Protein AF-A0A7M7N032-F1 (afdb_monomer_lite)

Secondary structure (DSSP, 8-state):
-----------S--PPPEEEE-SS-GGG-SSHHHHHTT-EEEE-SSSPPP---PPPTT--SEEEEE-SSSTT-EEEEE--------------------------------HHHHHHHHHHHHH-

Sequence (124 aa):
MAYYGIAIYAGPNEGPLCQYMSSADPNSYSTFEDYKTTLTKDCAPGDPGVLEWTVPLDAPDLLYYQCYTHRFLGWKIHVTDSATAVTDSATTVTDSATNVTDSATTVSLSVFSIVLLYLLYLIL

InterPro domains:
  IPR052126 Spindle_Organization_and_Thrombomodulin [PTHR24036] (12-106)

Radius of gyration: 26.96 Å; chains: 1; bounding box: 70×42×68 Å

Organism: Strongylocentrotus purpuratus (NCBI:txid7668)

pLDDT: mean 70.38, std 13.72, range [41.69, 89.44]

Structure (mmCIF, N/CA/C/O backbone):
data_AF-A0A7M7N032-F1
#
_entry.id   AF-A0A7M7N032-F1
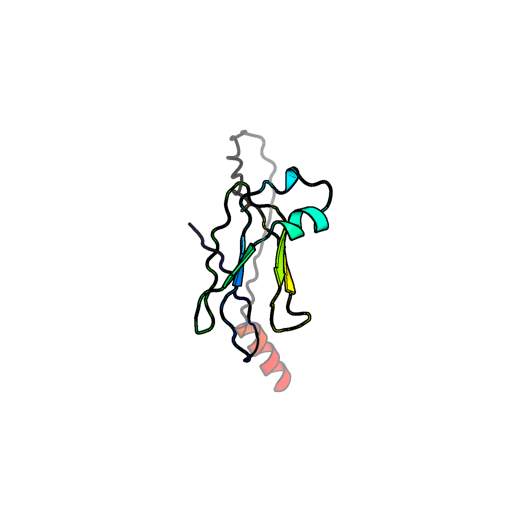#
loop_
_atom_site.group_PDB
_atom_site.id
_atom_site.type_symbol
_atom_site.label_atom_id
_atom_site.label_alt_id
_atom_site.label_comp_id
_atom_site.label_asym_id
_atom_site.label_entity_id
_atom_site.label_seq_id
_atom_site.pdbx_PDB_ins_code
_atom_site.Cartn_x
_atom_site.Cartn_y
_atom_site.Cartn_z
_atom_site.occupancy
_atom_site.B_iso_or_equiv
_atom_site.auth_seq_id
_atom_site.auth_comp_id
_atom_site.auth_asym_id
_atom_site.auth_atom_id
_atom_site.pdbx_PDB_model_num
ATOM 1 N N . MET A 1 1 ? -14.823 -11.669 16.542 1.00 41.91 1 MET A N 1
ATOM 2 C CA . MET A 1 1 ? -13.783 -10.970 15.759 1.00 41.91 1 MET A CA 1
ATOM 3 C C . MET A 1 1 ? -14.497 -10.069 14.774 1.00 41.91 1 MET A C 1
ATOM 5 O O . MET A 1 1 ? -15.272 -10.581 13.978 1.00 41.91 1 MET A O 1
ATOM 9 N N . ALA A 1 2 ? -14.352 -8.752 14.907 1.00 44.66 2 ALA A N 1
ATOM 10 C CA . ALA A 1 2 ? -14.899 -7.804 13.942 1.00 44.66 2 ALA A CA 1
ATOM 11 C C . ALA A 1 2 ? -13.867 -7.628 12.824 1.00 44.66 2 ALA A C 1
ATOM 13 O O . ALA A 1 2 ? -12.751 -7.193 13.092 1.00 44.66 2 ALA A O 1
ATOM 14 N N . TYR A 1 3 ? -14.222 -8.009 11.600 1.00 51.38 3 TYR A N 1
ATOM 15 C CA . TYR A 1 3 ? -13.391 -7.786 10.422 1.00 51.38 3 TYR A CA 1
ATOM 16 C C . TYR A 1 3 ? -13.806 -6.448 9.810 1.00 51.38 3 TYR A C 1
ATOM 18 O O . TYR A 1 3 ? -14.895 -6.335 9.250 1.00 51.38 3 TYR A O 1
ATOM 26 N N . TYR A 1 4 ? -12.970 -5.422 9.955 1.00 59.25 4 TYR A N 1
ATOM 27 C CA . TYR A 1 4 ? -13.155 -4.156 9.249 1.00 59.25 4 TYR A CA 1
ATOM 28 C C . TYR A 1 4 ? -12.459 -4.259 7.889 1.00 59.25 4 TYR A C 1
ATOM 30 O O . TYR A 1 4 ? -11.237 -4.189 7.804 1.00 59.25 4 TYR A O 1
ATOM 38 N N . GLY A 1 5 ? -13.238 -4.484 6.829 1.00 61.59 5 GLY A N 1
ATOM 39 C CA . GLY A 1 5 ? -12.746 -4.479 5.450 1.00 61.59 5 GLY A CA 1
ATOM 40 C C . GLY A 1 5 ? -12.764 -3.070 4.852 1.00 61.59 5 GLY A C 1
ATOM 41 O O . GLY A 1 5 ? -13.708 -2.313 5.075 1.00 61.59 5 GLY A O 1
ATOM 42 N N . ILE A 1 6 ? -11.740 -2.721 4.070 1.00 68.31 6 ILE A N 1
ATOM 43 C CA . ILE A 1 6 ? -11.689 -1.484 3.278 1.00 68.31 6 ILE A CA 1
ATOM 44 C C . ILE A 1 6 ? -11.856 -1.869 1.806 1.00 68.31 6 ILE A C 1
ATOM 46 O O . ILE A 1 6 ? -11.091 -2.678 1.290 1.00 68.31 6 ILE A O 1
ATOM 50 N N . ALA A 1 7 ? -12.842 -1.283 1.122 1.00 68.56 7 ALA A N 1
ATOM 51 C CA . ALA A 1 7 ? -13.027 -1.454 -0.318 1.00 68.56 7 ALA A CA 1
ATOM 52 C C . ALA A 1 7 ? -12.393 -0.277 -1.076 1.00 68.56 7 ALA A C 1
ATOM 54 O O . ALA A 1 7 ? -12.779 0.875 -0.874 1.00 68.56 7 ALA A O 1
ATOM 55 N N . ILE A 1 8 ? -11.432 -0.568 -1.957 1.00 69.12 8 ILE A N 1
ATOM 56 C CA . ILE A 1 8 ? -10.767 0.423 -2.814 1.00 69.12 8 ILE A CA 1
ATOM 57 C C . ILE A 1 8 ? -11.226 0.188 -4.251 1.00 69.12 8 ILE A C 1
ATOM 59 O O . ILE A 1 8 ? -10.930 -0.847 -4.840 1.00 69.12 8 ILE A O 1
ATOM 63 N N . TYR A 1 9 ? -11.937 1.158 -4.823 1.00 67.31 9 TYR A N 1
ATOM 64 C CA . TYR A 1 9 ? -12.430 1.072 -6.196 1.00 67.31 9 TYR A CA 1
ATOM 65 C C . TYR A 1 9 ? -11.402 1.654 -7.172 1.00 67.31 9 TYR A C 1
ATOM 67 O O . TYR A 1 9 ? -11.089 2.845 -7.120 1.00 67.31 9 TYR A O 1
ATOM 75 N N . ALA A 1 10 ? -10.893 0.819 -8.078 1.00 62.66 10 ALA A N 1
ATOM 76 C CA . ALA A 1 10 ? -10.161 1.257 -9.261 1.00 62.66 10 ALA A CA 1
ATOM 77 C C . ALA A 1 10 ? -11.111 1.249 -10.468 1.00 62.66 10 ALA A C 1
ATOM 79 O O . ALA A 1 10 ? -11.928 0.346 -10.594 1.00 62.66 10 ALA A O 1
ATOM 80 N N . GLY A 1 11 ? -11.062 2.286 -11.312 1.00 60.25 11 GLY A N 1
ATOM 81 C CA . GLY A 1 11 ? -11.959 2.435 -12.467 1.00 60.25 11 GLY A CA 1
ATOM 82 C C . GLY A 1 11 ? -11.845 1.304 -13.511 1.00 60.25 11 GLY A C 1
ATOM 83 O O . GLY A 1 11 ? -10.989 0.434 -13.383 1.00 60.25 11 GLY A O 1
ATOM 84 N N . PRO A 1 12 ? -12.645 1.351 -14.593 1.00 61.34 12 PRO A N 1
ATOM 85 C CA . PRO A 1 12 ? -13.007 0.206 -15.452 1.00 61.34 12 PRO A CA 1
ATOM 86 C C . PRO A 1 12 ? -11.872 -0.421 -16.286 1.00 61.34 12 PRO A C 1
ATOM 88 O O . PRO A 1 12 ? -12.124 -1.317 -17.086 1.00 61.34 12 PRO A O 1
ATOM 91 N N . ASN A 1 13 ? -10.629 0.047 -16.143 1.00 56.59 13 ASN A N 1
ATOM 92 C CA . ASN A 1 13 ? -9.472 -0.534 -16.822 1.00 56.59 13 ASN A CA 1
ATOM 93 C C . ASN A 1 13 ? -8.795 -1.517 -15.865 1.00 56.59 13 ASN A C 1
ATOM 95 O O . ASN A 1 13 ? -7.906 -1.151 -15.087 1.00 56.59 13 ASN A O 1
ATOM 99 N N . GLU A 1 14 ? -9.277 -2.749 -15.903 1.00 67.50 14 GLU A N 1
ATOM 100 C CA . GLU A 1 14 ? -8.941 -3.797 -14.952 1.00 67.50 14 GLU A CA 1
ATOM 101 C C . GLU A 1 14 ? -7.701 -4.555 -15.438 1.00 67.50 14 GLU A C 1
ATOM 103 O O . GLU A 1 14 ? -7.701 -5.215 -16.475 1.00 67.50 14 GLU A O 1
ATOM 108 N N . GLY A 1 15 ? -6.599 -4.380 -14.714 1.00 66.75 15 GLY A N 1
ATOM 109 C CA . GLY A 1 15 ? -5.433 -5.247 -14.814 1.00 66.75 15 GLY A CA 1
ATOM 110 C C . GLY A 1 15 ? -5.414 -6.209 -13.629 1.00 66.75 15 GLY A C 1
ATOM 111 O O . GLY A 1 15 ? -6.104 -5.964 -12.634 1.00 66.75 15 GLY A O 1
ATOM 112 N N . PRO A 1 16 ? -4.601 -7.268 -13.692 1.00 72.75 16 PRO A N 1
ATOM 113 C CA . PRO A 1 16 ? -4.477 -8.183 -12.576 1.00 72.75 16 PRO A CA 1
ATOM 114 C C . PRO A 1 16 ? -3.992 -7.492 -11.301 1.00 72.75 16 PRO A C 1
ATOM 116 O O . PRO A 1 16 ? -3.225 -6.522 -11.342 1.00 72.75 16 PRO A O 1
ATOM 119 N N . LEU A 1 17 ? -4.385 -8.048 -10.154 1.00 76.81 17 LEU A N 1
ATOM 120 C CA . LEU A 1 17 ? -3.861 -7.631 -8.859 1.00 76.81 17 LEU A CA 1
ATOM 121 C C . LEU A 1 17 ? -2.351 -7.910 -8.797 1.00 76.81 17 LEU A C 1
ATOM 123 O O . LEU A 1 17 ? -1.918 -9.054 -8.937 1.00 76.81 17 LEU A O 1
ATOM 127 N N . CYS A 1 18 ? -1.562 -6.861 -8.555 1.00 76.44 18 CYS A N 1
ATOM 128 C CA . CYS A 1 18 ? -0.120 -6.959 -8.363 1.00 76.44 18 CYS A CA 1
ATOM 129 C C . CYS A 1 18 ? 0.276 -6.540 -6.948 1.00 76.44 18 CYS A C 1
ATOM 131 O O . CYS A 1 18 ? -0.203 -5.528 -6.437 1.00 76.44 18 CYS A O 1
ATOM 133 N N . GLN A 1 19 ? 1.203 -7.281 -6.356 1.00 79.38 19 GLN A N 1
ATOM 134 C CA . GLN A 1 19 ? 1.735 -7.073 -5.018 1.00 79.38 19 GLN A CA 1
ATOM 135 C C . GLN A 1 19 ? 3.254 -6.908 -5.105 1.00 79.38 19 GLN A C 1
ATOM 137 O O . GLN A 1 19 ? 3.923 -7.592 -5.876 1.00 79.38 19 GLN A O 1
ATOM 142 N N . TYR A 1 20 ? 3.808 -5.978 -4.331 1.00 78.94 20 TYR A N 1
ATOM 143 C CA . TYR A 1 20 ? 5.253 -5.883 -4.147 1.00 78.94 20 TYR A CA 1
ATOM 144 C C . TYR A 1 20 ? 5.638 -6.701 -2.920 1.00 78.94 20 TYR A C 1
ATOM 146 O O . TYR A 1 20 ? 5.179 -6.411 -1.818 1.00 78.94 20 TYR A O 1
ATOM 154 N N . MET A 1 21 ? 6.469 -7.719 -3.117 1.00 79.06 21 MET A N 1
ATOM 155 C CA . MET A 1 21 ? 6.933 -8.620 -2.067 1.00 79.06 21 MET A CA 1
ATOM 156 C C . MET A 1 21 ? 8.451 -8.510 -1.939 1.00 79.06 21 MET A C 1
ATOM 158 O O . MET A 1 21 ? 9.163 -8.389 -2.935 1.00 79.06 21 MET A O 1
ATOM 162 N N . SER A 1 22 ? 8.961 -8.566 -0.715 1.00 82.31 22 SER A N 1
ATOM 163 C CA . SER A 1 22 ? 10.393 -8.688 -0.453 1.00 82.31 22 SER A CA 1
ATOM 164 C C . SER A 1 22 ? 10.603 -9.615 0.728 1.00 82.31 22 SER A C 1
ATOM 166 O O . SER A 1 22 ? 9.829 -9.610 1.682 1.00 82.31 22 SER A O 1
ATOM 168 N N . SER A 1 23 ? 11.648 -10.430 0.641 1.00 79.38 23 SER A N 1
ATOM 169 C CA . SER A 1 23 ? 12.144 -11.229 1.760 1.00 79.38 23 SER A CA 1
ATOM 170 C C . SER A 1 23 ? 13.168 -10.467 2.606 1.00 79.38 23 SER A C 1
ATOM 172 O O . SER A 1 23 ? 13.678 -11.021 3.576 1.00 79.38 23 SER A O 1
ATOM 174 N N . ALA A 1 24 ? 13.531 -9.241 2.212 1.00 83.00 24 ALA A N 1
ATOM 175 C CA . ALA A 1 24 ? 14.488 -8.409 2.927 1.00 83.00 24 ALA A CA 1
ATOM 176 C C . ALA A 1 24 ? 13.792 -7.594 4.023 1.00 83.00 24 ALA A C 1
ATOM 178 O O . ALA A 1 24 ? 12.689 -7.081 3.822 1.00 83.00 24 ALA A O 1
ATOM 179 N N . ASP A 1 25 ? 14.462 -7.449 5.167 1.00 81.19 25 ASP A N 1
ATOM 180 C CA . ASP A 1 25 ? 13.990 -6.607 6.267 1.00 81.19 25 ASP A CA 1
ATOM 181 C C . ASP A 1 25 ? 14.063 -5.124 5.848 1.00 81.19 25 ASP A C 1
ATOM 183 O O . ASP A 1 25 ? 15.163 -4.641 5.548 1.00 81.19 25 ASP A O 1
ATOM 187 N N . PRO A 1 26 ? 12.942 -4.378 5.834 1.00 80.62 26 PRO A N 1
ATOM 188 C CA . PRO A 1 26 ? 12.937 -2.954 5.502 1.00 80.62 26 PRO A CA 1
ATOM 189 C C . PRO A 1 26 ? 13.884 -2.117 6.373 1.00 80.62 26 PRO A C 1
ATOM 191 O O . PRO A 1 26 ? 14.465 -1.150 5.884 1.00 80.62 26 PRO A O 1
ATOM 194 N N . ASN A 1 27 ? 14.092 -2.504 7.636 1.00 83.19 27 ASN A N 1
ATOM 195 C CA . ASN A 1 27 ? 14.942 -1.780 8.587 1.00 83.19 27 ASN A CA 1
ATOM 196 C C . ASN A 1 27 ? 16.441 -1.946 8.306 1.00 83.19 27 ASN A C 1
ATOM 198 O O . ASN A 1 27 ? 17.262 -1.252 8.904 1.00 83.19 27 ASN A O 1
ATOM 202 N N . SER A 1 28 ? 16.814 -2.855 7.400 1.00 89.44 28 SER A N 1
ATOM 203 C CA . SER A 1 28 ? 18.205 -3.017 6.966 1.00 89.44 28 SER A CA 1
ATOM 204 C C . SER A 1 28 ? 18.659 -1.952 5.957 1.00 89.44 28 SER A C 1
ATOM 206 O O . SER A 1 28 ? 19.847 -1.883 5.636 1.00 89.44 28 SER A O 1
ATOM 208 N N . TYR A 1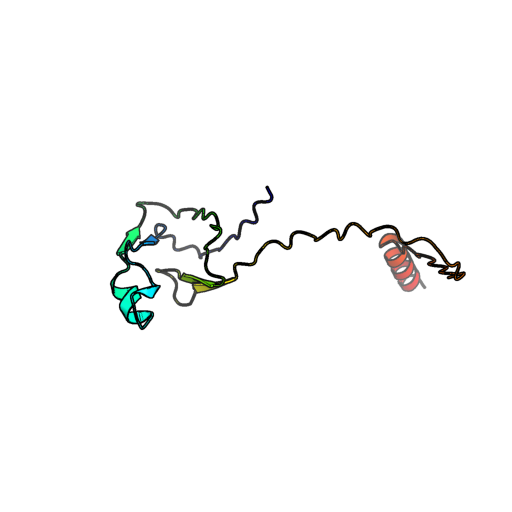 29 ? 17.746 -1.091 5.495 1.00 88.31 29 TYR A N 1
ATOM 209 C CA . TYR A 1 29 ? 18.011 -0.031 4.524 1.00 88.31 29 TYR A CA 1
ATOM 210 C C . TYR A 1 29 ? 17.885 1.351 5.170 1.00 88.31 29 TYR A C 1
ATOM 212 O O . TYR A 1 29 ? 16.990 1.607 5.971 1.00 88.31 29 TYR A O 1
ATOM 220 N N . SER A 1 30 ? 18.780 2.272 4.806 1.00 88.81 30 SER A N 1
ATOM 221 C CA . SER A 1 30 ? 18.785 3.647 5.327 1.00 88.81 30 SER A CA 1
ATOM 222 C C . SER A 1 30 ? 17.719 4.537 4.686 1.00 88.81 30 SER A C 1
ATOM 224 O O . SER A 1 30 ? 17.340 5.557 5.264 1.00 88.81 30 SER A O 1
ATOM 226 N N . THR A 1 31 ? 17.237 4.176 3.494 1.00 85.06 31 THR A N 1
ATOM 227 C CA . THR A 1 31 ? 16.205 4.920 2.773 1.00 85.06 31 THR A CA 1
ATOM 228 C C . THR A 1 31 ? 15.161 3.988 2.166 1.00 85.06 31 THR A C 1
ATOM 230 O O . THR A 1 31 ? 15.435 2.836 1.828 1.00 85.06 31 THR A O 1
ATOM 233 N N . PHE A 1 32 ? 13.946 4.513 1.984 1.00 79.75 32 PHE A N 1
ATOM 234 C CA . PHE A 1 32 ? 12.877 3.784 1.304 1.00 79.75 32 PHE A CA 1
ATOM 235 C C . PHE A 1 32 ? 13.221 3.468 -0.157 1.00 79.75 32 PHE A C 1
ATOM 237 O O . PHE A 1 32 ? 12.844 2.407 -0.645 1.00 79.75 32 PHE A O 1
ATOM 244 N N . GLU A 1 33 ? 13.943 4.350 -0.856 1.00 84.06 33 GLU A N 1
ATOM 245 C CA . GLU A 1 33 ? 14.317 4.110 -2.255 1.00 84.06 33 GLU A CA 1
ATOM 246 C C . GLU A 1 33 ? 15.254 2.905 -2.388 1.00 84.06 33 GLU A C 1
ATOM 248 O O . GLU A 1 33 ? 15.055 2.095 -3.291 1.00 84.06 33 GLU A O 1
ATOM 253 N N . ASP A 1 34 ? 16.192 2.719 -1.452 1.00 87.12 34 ASP A N 1
ATOM 254 C CA . ASP A 1 34 ? 17.070 1.544 -1.440 1.00 87.12 34 ASP A CA 1
ATOM 255 C C . ASP A 1 34 ? 16.269 0.261 -1.192 1.00 87.12 34 ASP A C 1
ATOM 257 O O . ASP A 1 34 ? 16.378 -0.695 -1.963 1.00 87.12 34 ASP A O 1
ATOM 261 N N . TYR A 1 35 ? 15.388 0.257 -0.184 1.00 85.00 35 TYR A N 1
ATOM 262 C CA . TYR A 1 35 ? 14.511 -0.886 0.090 1.00 85.00 35 TYR A CA 1
ATOM 263 C C . TYR A 1 35 ? 13.606 -1.213 -1.104 1.00 85.00 35 TYR A C 1
ATOM 265 O O . TYR A 1 35 ? 13.436 -2.377 -1.469 1.00 85.00 35 TYR A O 1
ATOM 273 N N . LYS A 1 36 ? 13.062 -0.191 -1.766 1.00 84.19 36 LYS A N 1
ATOM 274 C CA . LYS A 1 36 ? 12.168 -0.337 -2.916 1.00 84.19 36 LYS A CA 1
ATOM 275 C C . LYS A 1 36 ? 12.823 -1.077 -4.081 1.00 84.19 36 LYS A C 1
ATOM 277 O O . LYS A 1 36 ? 12.124 -1.797 -4.788 1.00 84.19 36 LYS A O 1
ATOM 282 N N . THR A 1 37 ? 14.141 -0.959 -4.260 1.00 87.81 37 THR A N 1
ATOM 283 C CA . THR A 1 37 ? 14.865 -1.732 -5.289 1.00 87.81 37 THR A CA 1
ATOM 284 C C . THR A 1 37 ? 14.846 -3.244 -5.042 1.00 87.81 37 THR A C 1
ATOM 286 O O . THR A 1 37 ? 15.014 -4.016 -5.982 1.00 87.81 37 THR A O 1
ATOM 289 N N . THR A 1 38 ? 14.602 -3.672 -3.801 1.00 87.62 38 THR A N 1
ATOM 290 C CA . THR A 1 38 ? 14.534 -5.088 -3.402 1.00 87.62 38 THR A CA 1
ATOM 291 C C . THR A 1 38 ? 13.159 -5.708 -3.635 1.00 87.62 38 THR A C 1
ATOM 293 O O . THR A 1 38 ? 13.013 -6.930 -3.602 1.00 87.62 38 THR A O 1
ATOM 296 N N . LEU A 1 39 ? 12.139 -4.872 -3.847 1.00 86.38 39 LEU A N 1
ATOM 297 C CA . LEU A 1 39 ? 10.767 -5.319 -4.003 1.00 86.38 39 LEU A CA 1
ATOM 298 C C . LEU A 1 39 ? 10.598 -6.020 -5.354 1.00 86.38 39 LEU A C 1
ATOM 300 O O . LEU A 1 39 ? 10.813 -5.436 -6.417 1.00 86.38 39 LEU A O 1
ATOM 304 N N . THR A 1 40 ? 10.130 -7.262 -5.315 1.00 86.81 40 THR A N 1
ATOM 305 C CA . THR A 1 40 ? 9.716 -8.005 -6.504 1.00 86.81 40 THR A CA 1
ATOM 306 C C . THR A 1 40 ? 8.224 -7.805 -6.715 1.00 86.81 40 THR A C 1
ATOM 308 O O . THR A 1 40 ? 7.425 -7.987 -5.798 1.00 86.81 40 THR A O 1
ATOM 311 N N . LYS A 1 41 ? 7.843 -7.407 -7.929 1.00 82.31 41 LYS A N 1
ATOM 312 C CA . LYS A 1 41 ? 6.438 -7.273 -8.307 1.00 82.31 41 LYS A CA 1
ATOM 313 C C . LYS A 1 41 ? 5.908 -8.638 -8.734 1.00 82.31 41 LYS A C 1
ATOM 315 O O . LYS A 1 41 ? 6.314 -9.138 -9.781 1.00 82.31 41 LYS A O 1
ATOM 320 N N . ASP A 1 42 ? 4.992 -9.194 -7.955 1.00 83.56 42 ASP A N 1
ATOM 321 C CA . ASP A 1 42 ? 4.238 -10.391 -8.312 1.00 83.56 42 ASP A CA 1
ATOM 322 C C . ASP A 1 42 ? 2.829 -9.992 -8.758 1.00 83.56 42 ASP A C 1
ATOM 324 O O . ASP A 1 42 ? 2.175 -9.177 -8.110 1.00 83.56 42 ASP A O 1
ATOM 328 N N . CYS A 1 43 ? 2.373 -10.509 -9.894 1.00 79.06 43 CYS A N 1
ATOM 329 C CA . CYS A 1 43 ? 1.064 -10.194 -10.457 1.00 79.06 43 CYS A CA 1
ATOM 330 C C . CYS A 1 43 ? 0.300 -11.488 -10.690 1.00 79.06 43 CYS A C 1
ATOM 332 O O . CYS A 1 43 ? 0.776 -12.369 -11.409 1.00 79.06 43 CYS A O 1
ATOM 334 N N . ALA A 1 44 ? -0.914 -11.570 -10.148 1.00 75.75 44 ALA A N 1
ATOM 335 C CA . ALA A 1 44 ? -1.815 -12.663 -10.478 1.00 75.75 44 ALA A CA 1
ATOM 336 C C . ALA A 1 44 ? -2.106 -12.659 -11.996 1.00 75.75 44 ALA A C 1
ATOM 338 O O . ALA A 1 44 ? -2.127 -11.601 -12.613 1.00 75.75 44 ALA A O 1
ATOM 339 N N . PRO A 1 45 ? -2.304 -13.799 -12.662 1.00 73.88 45 PRO A N 1
ATOM 340 C CA . PRO A 1 45 ? -2.808 -13.801 -14.031 1.00 73.88 45 PRO A CA 1
ATOM 341 C C . PRO A 1 45 ? -4.329 -13.556 -14.056 1.00 73.88 45 PRO A C 1
ATOM 343 O O . PRO A 1 45 ? -5.051 -14.126 -13.243 1.00 73.88 45 PRO A O 1
ATOM 346 N N . GLY A 1 46 ? -4.822 -12.783 -15.032 1.00 72.06 46 GLY A N 1
ATOM 347 C CA . GLY A 1 46 ? -6.253 -12.711 -15.368 1.00 72.06 46 GLY A CA 1
ATOM 348 C C . GLY A 1 46 ? -6.989 -11.434 -14.945 1.00 72.06 46 GLY A C 1
ATOM 349 O O . GLY A 1 46 ? -6.440 -10.335 -15.032 1.00 72.06 46 GLY A O 1
ATOM 350 N N . ASP A 1 47 ? -8.254 -11.628 -14.567 1.00 69.06 47 ASP A N 1
ATOM 351 C CA . ASP A 1 47 ? -9.261 -10.628 -14.184 1.00 69.06 47 ASP A CA 1
ATOM 352 C C . ASP A 1 47 ? -8.877 -9.840 -12.911 1.00 69.06 47 ASP A C 1
ATOM 354 O O . ASP A 1 47 ? -7.960 -10.244 -12.181 1.00 69.06 47 ASP A O 1
ATOM 358 N N . PRO A 1 48 ? -9.546 -8.706 -12.608 1.00 72.06 48 PRO A N 1
ATOM 359 C CA . PRO A 1 48 ? -9.278 -7.960 -11.379 1.00 72.06 48 PRO A CA 1
ATOM 360 C C . PRO A 1 48 ? -9.463 -8.847 -10.144 1.00 72.06 48 PRO A C 1
ATOM 362 O O . PRO A 1 48 ? -10.501 -9.474 -9.937 1.00 72.06 48 PRO A O 1
ATOM 365 N N . GLY A 1 49 ? -8.435 -8.879 -9.299 1.00 70.00 49 GLY A N 1
ATOM 366 C CA . GLY A 1 49 ? -8.449 -9.633 -8.051 1.00 70.00 49 GLY A CA 1
ATOM 367 C C . GLY A 1 49 ? -8.942 -8.802 -6.869 1.00 70.00 49 GLY A C 1
ATOM 368 O O . GLY A 1 49 ? -8.764 -7.584 -6.829 1.00 70.00 49 GLY A O 1
ATOM 369 N N . VAL A 1 50 ? -9.496 -9.479 -5.863 1.00 73.69 50 VAL A N 1
ATOM 370 C CA . VAL A 1 50 ? -9.712 -8.907 -4.527 1.00 73.69 50 VAL A CA 1
ATOM 371 C C . VAL A 1 50 ? -8.451 -9.142 -3.696 1.00 73.69 50 VAL A C 1
ATOM 373 O O . VAL A 1 50 ? -7.985 -10.275 -3.587 1.00 73.69 50 VAL A O 1
ATOM 376 N N . LEU A 1 51 ? -7.892 -8.078 -3.115 1.00 75.38 51 LEU A N 1
ATOM 377 C CA . LEU A 1 51 ? -6.796 -8.183 -2.152 1.00 75.38 51 LEU A CA 1
ATOM 378 C C . LEU A 1 51 ? -7.376 -8.342 -0.746 1.00 75.38 51 LEU A C 1
ATOM 380 O O . LEU A 1 51 ? -7.845 -7.370 -0.156 1.00 75.38 51 LEU A O 1
ATOM 384 N N . GLU A 1 52 ? -7.311 -9.553 -0.202 1.00 78.00 52 GLU A N 1
ATOM 385 C CA . GLU A 1 52 ? -7.571 -9.789 1.216 1.00 78.00 52 GLU A CA 1
ATOM 386 C C . GLU A 1 52 ? -6.261 -9.713 1.997 1.00 78.00 52 GLU A C 1
ATOM 388 O O . GLU A 1 52 ? -5.353 -10.522 1.814 1.00 78.00 52 GLU A O 1
ATOM 393 N N . TRP A 1 53 ? -6.161 -8.728 2.885 1.00 77.19 53 TRP A N 1
ATOM 394 C CA . TRP A 1 53 ? -5.026 -8.569 3.783 1.00 77.19 53 TRP A CA 1
ATOM 395 C C . TRP A 1 53 ? -5.518 -8.577 5.228 1.00 77.19 53 TRP A C 1
ATOM 397 O O . TRP A 1 53 ? -6.373 -7.778 5.610 1.00 77.19 53 TRP A O 1
ATOM 407 N N . THR A 1 54 ? -4.981 -9.497 6.031 1.00 81.94 54 THR A N 1
ATOM 408 C CA . THR A 1 54 ? -5.201 -9.515 7.481 1.00 81.94 54 THR A CA 1
ATOM 409 C C . THR A 1 54 ? -4.074 -8.744 8.143 1.00 81.94 54 THR A C 1
ATOM 411 O O . THR A 1 54 ? -2.913 -9.105 7.975 1.00 81.94 54 THR A O 1
ATOM 414 N N . VAL A 1 55 ? -4.420 -7.698 8.890 1.00 83.44 55 VAL A N 1
ATOM 415 C CA . VAL A 1 55 ? -3.458 -6.860 9.612 1.00 83.44 55 VAL A CA 1
ATOM 416 C C . VAL A 1 55 ? -2.764 -7.697 10.698 1.00 83.44 55 VAL A C 1
ATOM 418 O O . VAL A 1 55 ? -3.452 -8.170 11.609 1.00 83.44 55 VAL A O 1
ATOM 421 N N . PRO A 1 56 ? -1.440 -7.919 10.623 1.00 81.25 56 PRO A N 1
ATOM 422 C CA . PRO A 1 56 ? -0.710 -8.592 11.691 1.00 81.25 56 PRO A CA 1
ATOM 423 C C . PRO A 1 56 ? -0.451 -7.647 12.882 1.00 81.25 56 PRO A C 1
ATOM 425 O O . PRO A 1 56 ? -0.584 -6.433 12.764 1.00 81.25 56 PRO A O 1
ATOM 428 N N . LEU A 1 57 ? -0.082 -8.196 14.046 1.00 80.38 57 LEU A N 1
ATOM 429 C CA . LEU A 1 57 ? 0.174 -7.412 15.271 1.00 80.38 57 LEU A CA 1
ATOM 430 C C . LEU A 1 57 ? 1.393 -6.483 15.163 1.00 80.38 57 LEU A C 1
ATOM 432 O O . LEU A 1 57 ? 1.475 -5.489 15.871 1.00 80.38 57 LEU A O 1
ATOM 436 N N . ASP A 1 58 ? 2.343 -6.828 14.304 1.00 79.94 58 ASP A N 1
ATOM 437 C CA . ASP A 1 58 ? 3.546 -6.062 13.983 1.00 79.94 58 ASP A CA 1
ATOM 438 C C . ASP A 1 58 ? 3.373 -5.217 12.710 1.00 79.94 58 ASP A C 1
ATOM 440 O O . ASP A 1 58 ? 4.354 -4.766 12.116 1.00 79.94 58 ASP A O 1
ATOM 444 N N . ALA A 1 59 ? 2.128 -5.006 12.267 1.00 83.00 59 ALA A N 1
ATOM 445 C CA . ALA A 1 59 ? 1.850 -4.140 11.134 1.00 83.00 59 ALA A CA 1
ATOM 446 C C . ALA A 1 59 ? 2.333 -2.708 11.411 1.00 83.00 59 ALA A C 1
ATOM 448 O O . ALA A 1 59 ? 2.170 -2.201 12.520 1.00 83.00 59 ALA A O 1
ATOM 449 N N . PRO A 1 60 ? 2.870 -2.011 10.398 1.00 81.69 60 PRO A N 1
ATOM 450 C CA . PRO A 1 60 ? 3.171 -0.596 10.535 1.00 81.69 60 PRO A CA 1
ATOM 451 C C . PRO A 1 60 ? 1.878 0.223 10.636 1.00 81.69 60 PRO A C 1
ATOM 453 O O . PRO A 1 60 ? 0.891 -0.081 9.964 1.00 81.69 60 PRO A O 1
ATOM 456 N N . ASP A 1 61 ? 1.932 1.344 11.356 1.00 82.88 61 ASP A N 1
ATOM 457 C CA . ASP A 1 61 ? 0.817 2.300 11.477 1.00 82.88 61 ASP A CA 1
ATOM 458 C C . ASP A 1 61 ? 0.379 2.898 10.129 1.00 82.88 61 ASP A C 1
ATOM 460 O O . ASP A 1 61 ? -0.709 3.464 10.003 1.00 82.88 61 ASP A O 1
ATOM 464 N N . LEU A 1 62 ? 1.236 2.820 9.106 1.00 79.56 62 LEU A N 1
ATOM 465 C CA . LEU A 1 62 ? 1.014 3.432 7.805 1.00 79.56 62 LEU A CA 1
ATOM 466 C C . LEU A 1 62 ? 1.347 2.474 6.663 1.00 79.56 62 LEU A C 1
ATOM 468 O O . LEU A 1 62 ? 2.512 2.191 6.388 1.00 79.56 62 LEU A O 1
ATOM 472 N N . LEU A 1 63 ? 0.314 2.054 5.939 1.00 81.62 63 LEU A N 1
ATOM 473 C CA . LEU A 1 63 ? 0.429 1.259 4.722 1.00 81.62 63 LEU A CA 1
ATOM 474 C C . LEU A 1 63 ? 0.155 2.134 3.493 1.00 81.62 63 LEU A C 1
ATOM 476 O O . LEU A 1 63 ? -0.796 2.912 3.464 1.00 81.62 63 LEU A O 1
ATOM 480 N N . TYR A 1 64 ? 0.964 1.984 2.449 1.00 79.50 64 TYR A N 1
ATOM 481 C CA . TYR A 1 64 ? 0.768 2.674 1.174 1.00 79.50 64 TYR A CA 1
ATOM 482 C C . TYR A 1 64 ? 0.254 1.698 0.120 1.00 79.50 64 TYR A C 1
ATOM 484 O O . TYR A 1 64 ? 0.803 0.610 -0.038 1.00 79.50 64 TYR A O 1
ATOM 492 N N . TYR A 1 65 ? -0.754 2.113 -0.646 1.00 80.62 65 TYR A N 1
ATOM 493 C CA . TYR A 1 65 ? -1.197 1.388 -1.835 1.00 80.62 65 TYR A CA 1
ATOM 494 C C . TYR A 1 65 ? -1.101 2.287 -3.065 1.00 80.62 65 TYR A C 1
ATOM 496 O O . TYR A 1 65 ? -1.304 3.499 -2.984 1.00 80.62 65 TYR A O 1
ATOM 504 N N . GLN A 1 66 ? -0.804 1.692 -4.218 1.00 76.44 66 GLN A N 1
ATOM 505 C CA . GLN A 1 66 ? -0.702 2.404 -5.486 1.00 76.44 66 GLN A CA 1
ATOM 506 C C . GLN A 1 66 ? -1.192 1.514 -6.623 1.00 76.44 66 GLN A C 1
ATOM 508 O O . GLN A 1 66 ? -0.695 0.409 -6.829 1.00 76.44 66 GLN A O 1
ATOM 513 N N . CYS A 1 67 ? -2.134 2.027 -7.407 1.00 75.19 67 CYS A N 1
ATOM 514 C CA . CYS A 1 67 ? -2.518 1.411 -8.664 1.00 75.19 67 CYS A CA 1
ATOM 515 C C . CYS A 1 67 ? -1.369 1.516 -9.668 1.00 75.19 67 CYS A C 1
ATOM 517 O O . CYS A 1 67 ? -0.792 2.590 -9.853 1.00 75.19 67 CYS A O 1
ATOM 519 N N . TYR A 1 68 ? -1.064 0.413 -10.345 1.00 70.62 68 TYR A N 1
ATOM 520 C CA . TYR A 1 68 ? -0.041 0.386 -11.388 1.00 70.62 68 TYR A CA 1
ATOM 521 C C . TYR A 1 68 ? -0.515 1.036 -12.700 1.00 70.62 68 TYR A C 1
ATOM 523 O O . TYR A 1 68 ? 0.293 1.591 -13.438 1.00 70.62 68 TYR A O 1
ATOM 531 N N . THR A 1 69 ? -1.817 0.977 -12.995 1.00 71.12 69 THR A N 1
ATOM 532 C CA . THR A 1 69 ? -2.387 1.437 -14.273 1.00 71.12 69 THR A CA 1
ATOM 533 C C . THR A 1 69 ? -2.893 2.877 -14.218 1.00 71.12 69 THR A C 1
ATOM 535 O O . THR A 1 69 ? -2.744 3.628 -15.182 1.00 71.12 69 THR A O 1
ATOM 538 N N . HIS A 1 70 ? -3.458 3.296 -13.085 1.00 72.81 70 HIS A N 1
ATOM 539 C CA . HIS A 1 70 ? -4.021 4.630 -12.909 1.00 72.81 70 HIS A CA 1
ATOM 540 C C . HIS A 1 70 ? -3.058 5.522 -12.125 1.00 72.81 70 HIS A C 1
ATOM 542 O O . HIS A 1 70 ? -2.822 5.328 -10.929 1.00 72.81 70 HIS A O 1
ATOM 548 N N . ARG A 1 71 ? -2.532 6.551 -12.799 1.00 75.31 71 ARG A N 1
ATOM 549 C CA . ARG A 1 71 ? -1.793 7.628 -12.129 1.00 75.31 71 ARG A CA 1
ATOM 550 C C . ARG A 1 71 ? -2.687 8.273 -11.067 1.00 75.31 71 ARG A C 1
ATOM 552 O O . ARG A 1 71 ? -3.873 8.472 -11.308 1.00 75.31 71 ARG A O 1
ATOM 559 N N . PHE A 1 72 ? -2.104 8.599 -9.914 1.00 77.56 72 PHE A N 1
ATOM 560 C CA . PHE A 1 72 ? -2.780 9.223 -8.764 1.00 77.56 72 PHE A CA 1
ATOM 561 C C . PHE A 1 72 ? -3.848 8.370 -8.061 1.00 77.56 72 PHE A C 1
ATOM 563 O O . PHE A 1 72 ? -4.499 8.860 -7.145 1.00 77.56 72 PHE A O 1
ATOM 570 N N . LEU A 1 73 ? -3.999 7.089 -8.418 1.00 79.31 73 LEU A N 1
ATOM 571 C CA . LEU A 1 73 ? -4.850 6.148 -7.684 1.00 79.31 73 LEU A CA 1
ATOM 572 C C . LEU A 1 73 ? -4.012 5.384 -6.655 1.00 79.31 73 LEU A C 1
ATOM 574 O O . LEU A 1 73 ? -3.845 4.168 -6.716 1.00 79.31 73 LEU A O 1
ATOM 578 N N . GLY A 1 74 ? -3.412 6.138 -5.746 1.00 81.56 74 GLY A N 1
ATOM 579 C CA . GLY A 1 74 ? -2.667 5.616 -4.613 1.00 81.56 74 GLY A CA 1
ATOM 580 C C . GLY A 1 74 ? -2.925 6.479 -3.393 1.00 81.56 74 GLY A C 1
ATOM 581 O O . GLY A 1 74 ? -3.185 7.676 -3.524 1.00 81.56 74 GLY A O 1
ATOM 582 N N . TRP A 1 75 ? -2.904 5.868 -2.215 1.00 81.00 75 TRP A N 1
ATOM 583 C CA . TRP A 1 75 ? -3.124 6.576 -0.962 1.00 81.00 75 TRP A CA 1
ATOM 584 C C . TRP A 1 75 ? -2.493 5.835 0.219 1.00 81.00 75 TRP A C 1
ATOM 586 O O . TRP A 1 75 ? -1.713 4.893 0.062 1.00 81.00 75 TRP A O 1
ATOM 596 N N . LYS A 1 76 ? -2.822 6.320 1.413 1.00 83.19 76 LYS A N 1
ATOM 597 C CA . LYS A 1 76 ? -2.348 5.847 2.703 1.00 83.19 76 LYS A CA 1
ATOM 598 C C . LYS A 1 76 ? -3.493 5.221 3.485 1.00 83.19 76 LYS A C 1
ATOM 600 O O . LYS A 1 76 ? -4.558 5.823 3.607 1.00 83.19 76 LYS A O 1
ATOM 605 N N . ILE A 1 77 ? -3.249 4.050 4.044 1.00 84.81 77 ILE A N 1
ATOM 606 C CA . ILE A 1 77 ? -4.113 3.373 5.001 1.00 84.81 77 ILE A CA 1
ATOM 607 C C . ILE A 1 77 ? -3.434 3.521 6.361 1.00 84.81 77 ILE A C 1
ATOM 609 O O . ILE A 1 77 ? -2.292 3.096 6.522 1.00 84.81 77 ILE A O 1
ATOM 613 N N . HIS A 1 78 ? -4.116 4.154 7.316 1.00 85.19 78 HIS A N 1
ATOM 614 C CA . HIS A 1 78 ? -3.655 4.174 8.701 1.00 85.19 78 HIS A CA 1
ATOM 615 C C . HIS A 1 78 ? -4.151 2.912 9.395 1.00 85.19 78 HIS A C 1
ATOM 617 O O . HIS A 1 78 ? -5.358 2.665 9.442 1.00 85.19 78 HIS A O 1
ATOM 623 N N . VAL A 1 79 ? -3.218 2.126 9.911 1.00 85.44 79 VAL A N 1
ATOM 624 C CA . VAL A 1 79 ? -3.509 1.006 10.795 1.00 85.44 79 VAL A CA 1
ATOM 625 C C . VAL A 1 79 ? -3.586 1.567 12.208 1.00 85.44 79 VAL A C 1
ATOM 627 O O . VAL A 1 79 ? -2.719 2.326 12.628 1.00 85.44 79 VAL A O 1
ATOM 630 N N . THR A 1 80 ? -4.657 1.246 12.922 1.00 85.31 80 THR A N 1
ATOM 631 C CA . THR A 1 80 ? -4.854 1.685 14.304 1.00 85.31 80 THR A CA 1
ATOM 632 C C . THR A 1 80 ? -5.210 0.488 15.155 1.00 85.31 80 THR A C 1
ATOM 634 O O . THR A 1 80 ? -6.065 -0.309 14.755 1.00 85.31 80 THR A O 1
ATOM 637 N N . ASP A 1 81 ? -4.638 0.414 16.351 1.00 81.19 81 ASP A N 1
ATOM 638 C CA . ASP A 1 81 ? -5.067 -0.560 17.342 1.00 81.19 81 ASP A CA 1
ATOM 639 C C . ASP A 1 81 ? -6.551 -0.372 17.655 1.00 81.19 81 ASP A C 1
ATOM 641 O O . ASP A 1 81 ? -7.038 0.742 17.882 1.00 81.19 81 ASP A O 1
ATOM 645 N N . SER A 1 82 ? -7.301 -1.473 17.682 1.00 70.00 82 SER A N 1
ATOM 646 C CA . SER A 1 82 ? -8.653 -1.428 18.221 1.00 70.00 82 SER A CA 1
ATOM 647 C C . SER A 1 82 ? -8.546 -1.055 19.695 1.00 70.00 82 SER A C 1
ATOM 649 O O . SER A 1 82 ? -7.940 -1.801 20.465 1.00 70.00 82 SER A O 1
ATOM 651 N N . ALA A 1 83 ? -9.133 0.075 20.095 1.00 57.06 83 ALA A N 1
ATOM 652 C CA . ALA A 1 83 ? -9.237 0.433 21.499 1.00 57.06 83 ALA A CA 1
ATOM 653 C C . ALA A 1 83 ? -9.960 -0.703 22.235 1.00 57.06 83 ALA A C 1
ATOM 655 O O . ALA A 1 83 ? -11.183 -0.837 22.155 1.00 57.06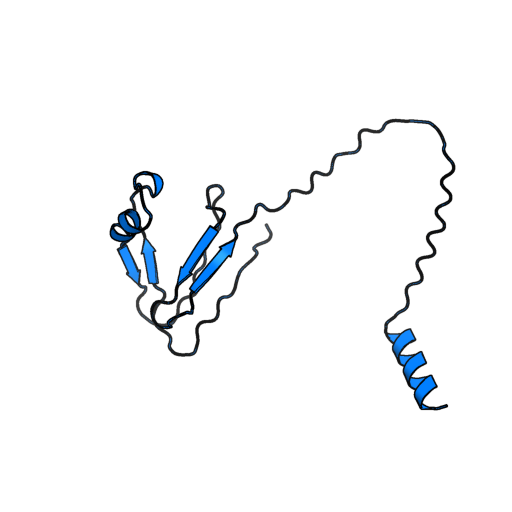 83 ALA A O 1
ATOM 656 N N . THR A 1 84 ? -9.208 -1.545 22.947 1.00 53.19 84 THR A N 1
ATOM 657 C CA . THR A 1 84 ? -9.787 -2.360 24.007 1.00 53.19 84 THR A CA 1
ATOM 658 C C . THR A 1 84 ? -10.364 -1.342 24.968 1.00 53.19 84 THR A C 1
ATOM 660 O O . THR A 1 84 ? -9.606 -0.576 25.561 1.00 53.19 84 THR A O 1
ATOM 663 N N . ALA A 1 85 ? -11.691 -1.259 25.060 1.00 49.50 85 ALA A N 1
ATOM 664 C CA . ALA A 1 85 ? -12.326 -0.489 26.110 1.00 49.50 85 ALA A CA 1
ATOM 665 C C . ALA A 1 85 ? -11.746 -1.018 27.421 1.00 49.50 85 ALA A C 1
ATOM 667 O O . ALA A 1 85 ? -12.093 -2.117 27.861 1.00 49.50 85 ALA A O 1
ATOM 668 N N . VAL A 1 86 ? -10.802 -0.274 28.002 1.00 46.94 86 VAL A N 1
ATOM 669 C CA . VAL A 1 86 ? -10.381 -0.482 29.375 1.00 46.94 86 VAL A CA 1
ATOM 670 C C . VAL A 1 86 ? -11.634 -0.156 30.159 1.00 46.94 86 VAL A C 1
ATOM 672 O O . VAL A 1 86 ? -11.952 0.999 30.428 1.00 46.94 86 VAL A O 1
ATOM 675 N N . THR A 1 87 ? -12.419 -1.195 30.416 1.00 45.91 87 THR A N 1
ATOM 676 C CA . THR A 1 87 ? -13.462 -1.142 31.418 1.00 45.91 87 THR A CA 1
ATOM 677 C C . THR A 1 87 ? -12.662 -1.152 32.702 1.00 45.91 87 THR A C 1
ATOM 679 O O . THR A 1 87 ? -12.363 -2.220 33.236 1.00 45.91 87 THR A O 1
ATOM 682 N N . ASP A 1 88 ? -12.180 0.027 33.101 1.00 41.88 88 ASP A N 1
ATOM 683 C CA . ASP A 1 88 ? -11.672 0.223 34.444 1.00 41.88 88 ASP A CA 1
ATOM 684 C C . ASP A 1 88 ? -12.829 -0.206 35.335 1.00 41.88 88 ASP A C 1
ATOM 686 O O . ASP A 1 88 ? -13.888 0.427 35.379 1.00 41.88 88 ASP A O 1
ATOM 690 N N . SER A 1 89 ? -12.702 -1.417 35.866 1.00 49.28 89 SER A N 1
ATOM 691 C CA . SER A 1 89 ? -13.697 -2.002 36.735 1.00 49.28 89 SER A CA 1
ATOM 692 C C . SER A 1 89 ? -13.584 -1.174 37.987 1.00 49.28 89 SER A C 1
ATOM 694 O O . SER A 1 89 ? -12.699 -1.425 38.802 1.00 49.28 89 SER A O 1
ATOM 696 N N . ALA A 1 90 ? -14.416 -0.130 38.046 1.00 51.75 90 ALA A N 1
ATOM 697 C CA . ALA A 1 90 ? -14.485 0.827 39.126 1.00 51.75 90 ALA A CA 1
ATOM 698 C C . ALA A 1 90 ? -14.420 0.042 40.431 1.00 51.75 90 ALA A C 1
ATOM 700 O O . ALA A 1 90 ? -15.370 -0.639 40.824 1.00 51.75 90 ALA A O 1
ATOM 701 N N . THR A 1 91 ? -13.241 0.075 41.050 1.00 45.47 91 THR A N 1
ATOM 702 C CA . THR A 1 91 ? -13.034 -0.503 42.363 1.00 45.47 91 THR A CA 1
ATOM 703 C C . THR A 1 91 ? -13.944 0.291 43.276 1.00 45.47 91 THR A C 1
ATOM 705 O O . THR A 1 91 ? -13.797 1.503 43.420 1.00 45.47 91 THR A O 1
ATOM 708 N N . THR A 1 92 ? -14.954 -0.386 43.806 1.00 44.66 92 THR A N 1
ATOM 709 C CA . THR A 1 92 ? -15.954 0.172 44.707 1.00 44.66 92 THR A CA 1
ATOM 710 C C . THR A 1 92 ? -15.262 0.864 45.876 1.00 44.66 92 THR A C 1
ATOM 712 O O . THR A 1 92 ? -14.729 0.197 46.762 1.00 44.66 92 THR A O 1
ATOM 715 N N . VAL A 1 93 ? -15.296 2.196 45.889 1.00 45.94 93 VAL A N 1
ATOM 716 C CA . VAL A 1 93 ? -15.014 3.006 47.074 1.00 45.94 93 VAL A CA 1
ATOM 717 C C . VAL A 1 93 ? -16.341 3.608 47.543 1.00 45.94 93 VAL A C 1
ATOM 719 O O . VAL A 1 93 ? -16.808 4.617 47.028 1.00 45.94 93 VAL A O 1
ATOM 722 N N . THR A 1 94 ? -16.974 2.931 48.501 1.00 42.56 94 THR A N 1
ATOM 723 C CA . THR A 1 94 ? -17.892 3.495 49.513 1.00 42.56 94 THR A CA 1
ATOM 724 C C . THR A 1 94 ? -17.150 4.569 50.325 1.00 42.56 94 THR A C 1
ATOM 726 O O . THR A 1 94 ? -15.989 4.349 50.650 1.00 42.56 94 THR A O 1
ATOM 729 N N . ASP A 1 95 ? -17.682 5.705 50.770 1.00 41.69 95 ASP A N 1
ATOM 730 C CA . ASP A 1 95 ? -19.028 6.283 50.817 1.00 41.69 95 ASP A CA 1
ATOM 731 C C . ASP A 1 95 ? -18.857 7.777 51.198 1.00 41.69 95 ASP A C 1
ATOM 733 O O . ASP A 1 95 ? -17.930 8.105 51.945 1.00 41.69 95 ASP A O 1
ATOM 737 N N . SER A 1 96 ? -19.724 8.669 50.709 1.00 49.56 96 SER A N 1
ATOM 738 C CA . SER A 1 96 ? -20.134 9.932 51.359 1.00 49.56 96 SER A CA 1
ATOM 739 C C . SER A 1 96 ? -21.137 10.655 50.460 1.00 49.56 96 SER A C 1
ATOM 741 O O . SER A 1 96 ? -20.777 11.266 49.455 1.00 49.56 96 SER A O 1
ATOM 743 N N . ALA A 1 97 ? -22.410 10.562 50.839 1.00 53.00 97 ALA A N 1
ATOM 744 C CA . ALA A 1 97 ? -23.554 11.145 50.153 1.00 53.00 97 ALA A CA 1
ATOM 745 C C . ALA A 1 97 ? -23.376 12.640 49.825 1.00 53.00 97 ALA A C 1
ATOM 747 O O . ALA A 1 97 ? -23.449 13.506 50.699 1.00 53.00 97 ALA A O 1
ATOM 748 N N . THR A 1 98 ? -23.246 12.951 48.538 1.00 44.88 98 THR A N 1
ATOM 749 C CA . THR A 1 98 ? -23.615 14.249 47.973 1.00 44.88 98 THR A CA 1
ATOM 750 C C . THR A 1 98 ? -24.882 14.041 47.149 1.00 44.88 98 THR A C 1
ATOM 752 O O . THR A 1 98 ? -24.901 13.286 46.182 1.00 44.88 98 THR A O 1
ATOM 755 N N . ASN A 1 99 ? -25.985 14.671 47.559 1.00 57.56 99 ASN A N 1
ATOM 756 C CA . ASN A 1 99 ? -27.214 14.709 46.768 1.00 57.56 99 ASN A CA 1
ATOM 757 C C . ASN A 1 99 ? -26.943 15.460 45.455 1.00 57.56 99 ASN A C 1
ATOM 759 O O . ASN A 1 99 ? -27.073 16.684 45.400 1.00 57.56 99 ASN A O 1
ATOM 763 N N . VAL A 1 100 ? -26.576 14.739 44.396 1.00 47.78 100 VAL A N 1
ATOM 764 C CA . VAL A 1 100 ? -26.572 15.267 43.031 1.00 47.78 100 VAL A CA 1
ATOM 765 C C . VAL A 1 100 ? -27.965 15.040 42.461 1.00 47.78 100 VAL A C 1
ATOM 767 O O . VAL A 1 100 ? -28.381 13.912 42.209 1.00 47.78 100 VAL A O 1
ATOM 770 N N . THR A 1 101 ? -28.720 16.127 42.319 1.00 49.25 101 THR A N 1
ATOM 771 C CA . THR A 1 101 ? -30.055 16.097 41.714 1.00 49.25 101 THR A CA 1
ATOM 772 C C . THR A 1 101 ? -29.905 16.341 40.215 1.00 49.25 101 THR A C 1
ATOM 774 O O . THR A 1 101 ? -30.112 17.458 39.754 1.00 49.25 101 THR A O 1
ATOM 777 N N . ASP A 1 102 ? -29.530 15.319 39.446 1.00 41.75 102 ASP A N 1
ATOM 778 C CA . ASP A 1 102 ? -29.571 15.404 37.982 1.00 41.75 102 ASP A CA 1
ATOM 779 C C . ASP A 1 102 ? -30.971 15.023 37.492 1.00 41.75 102 ASP A C 1
ATOM 781 O O . ASP A 1 102 ? -31.293 13.864 37.234 1.00 41.75 102 ASP A O 1
ATOM 785 N N . SER A 1 103 ? -31.841 16.029 37.363 1.00 55.56 103 SER A N 1
ATOM 786 C CA . SER A 1 103 ? -33.036 15.908 36.523 1.00 55.56 103 SER A CA 1
ATOM 787 C C . SER A 1 103 ? -32.615 15.972 35.057 1.00 55.56 103 SER A C 1
ATOM 789 O O . SER A 1 103 ? -32.700 17.015 34.412 1.00 55.56 103 SER A O 1
ATOM 791 N N . ALA A 1 104 ? -32.155 14.845 34.519 1.00 55.56 104 ALA A N 1
ATOM 792 C CA . ALA A 1 104 ? -32.024 14.669 33.081 1.00 55.56 104 ALA A CA 1
ATOM 793 C C . ALA A 1 104 ? -33.400 14.310 32.498 1.00 55.56 104 ALA A C 1
ATOM 795 O O . ALA A 1 104 ? -33.743 13.141 32.332 1.00 55.56 104 ALA A O 1
ATOM 796 N N . THR A 1 105 ? -34.212 15.320 32.183 1.00 53.47 105 THR A N 1
ATOM 797 C CA . THR A 1 105 ? -35.380 15.137 31.313 1.00 53.47 105 THR A CA 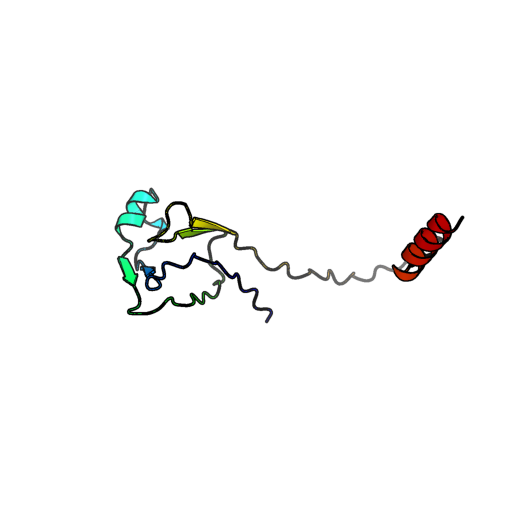1
ATOM 798 C C . THR A 1 105 ? -34.867 14.944 29.887 1.00 53.47 105 THR A C 1
ATOM 800 O O . THR A 1 105 ? -34.616 15.904 29.159 1.00 53.47 105 THR A O 1
ATOM 803 N N . THR A 1 106 ? -34.663 13.697 29.470 1.00 52.44 106 THR A N 1
ATOM 804 C CA . THR A 1 106 ? -34.389 13.377 28.067 1.00 52.44 106 THR A CA 1
ATOM 805 C C . THR A 1 106 ? -35.670 13.562 27.259 1.00 52.44 106 THR A C 1
ATOM 807 O O . THR A 1 106 ? -36.553 12.709 27.235 1.00 52.44 106 THR A O 1
ATOM 810 N N . VAL A 1 107 ? -35.798 14.709 26.592 1.00 51.03 107 VAL A N 1
ATOM 811 C CA . VAL A 1 107 ? -36.876 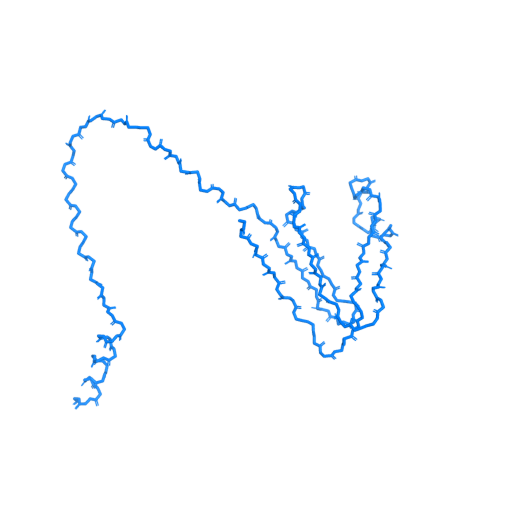14.933 25.624 1.00 51.03 107 VAL A CA 1
ATOM 812 C C . VAL A 1 107 ? -36.453 14.310 24.295 1.00 51.03 107 VAL A C 1
ATOM 814 O O . VAL A 1 107 ? -35.703 14.903 23.522 1.00 51.03 107 VAL A O 1
ATOM 817 N N . SER A 1 108 ? -36.913 13.090 24.026 1.00 57.88 108 SER A N 1
ATOM 818 C CA . SER A 1 108 ? -36.755 12.450 22.721 1.00 57.88 108 SER A CA 1
ATOM 819 C C . SER A 1 108 ? -37.773 13.027 21.733 1.00 57.88 108 SER A C 1
ATOM 821 O O . SER A 1 108 ? -38.923 12.598 21.650 1.00 57.88 108 SER A O 1
ATOM 823 N N . LEU A 1 109 ? -37.358 14.029 20.958 1.00 54.31 109 LEU A N 1
ATOM 824 C CA . LEU A 1 109 ? -38.155 14.502 19.828 1.00 54.31 109 LEU A CA 1
ATOM 825 C C . LEU A 1 109 ? -37.940 13.559 18.646 1.00 54.31 109 LEU A C 1
ATOM 827 O O . LEU A 1 109 ? -36.867 13.511 18.047 1.00 54.31 109 LEU A O 1
ATOM 831 N N . SER A 1 110 ? -38.971 12.779 18.327 1.00 70.31 110 SER A N 1
ATOM 832 C CA . SER A 1 110 ? -38.961 11.926 17.142 1.00 70.31 110 SER A CA 1
ATOM 833 C C . SER A 1 110 ? -38.961 12.779 15.868 1.00 70.31 110 SER A C 1
ATOM 835 O O . SER A 1 110 ? -39.582 13.843 15.817 1.00 70.31 110 SER A O 1
ATOM 837 N N . VAL A 1 111 ? -38.327 12.287 14.802 1.00 67.06 111 VAL A N 1
ATOM 838 C CA . VAL A 1 111 ? -38.376 12.918 13.468 1.00 67.06 111 VAL A CA 1
ATOM 839 C C . VAL A 1 111 ? -39.811 13.133 12.973 1.00 67.06 111 VAL A C 1
ATOM 841 O O . VAL A 1 111 ? -40.085 14.129 12.311 1.00 67.06 111 VAL A O 1
ATOM 844 N N . PHE A 1 112 ? -40.752 12.271 13.373 1.00 68.88 112 PHE A N 1
ATOM 845 C CA . PHE A 1 112 ? -42.179 12.442 13.091 1.00 68.88 112 PHE A CA 1
ATOM 846 C C . PHE A 1 112 ? -42.749 13.730 13.693 1.00 68.88 112 PHE A C 1
ATOM 848 O O . PHE A 1 112 ? -43.519 14.430 13.036 1.00 68.88 112 PHE A O 1
ATOM 855 N N . SER A 1 113 ? -42.342 14.074 14.916 1.00 70.69 113 SER A N 1
ATOM 856 C CA . SER A 1 113 ? -42.794 15.283 15.610 1.00 70.69 113 SER A CA 1
ATOM 857 C C . SER A 1 113 ? -42.310 16.558 14.910 1.00 70.69 113 SER A C 1
ATOM 859 O O . SER A 1 113 ? -43.056 17.529 14.820 1.00 70.69 113 SER A O 1
ATOM 861 N N . ILE A 1 114 ? -41.091 16.543 14.361 1.00 73.94 114 ILE A N 1
ATOM 862 C CA . ILE A 1 114 ? -40.509 17.681 13.631 1.00 73.94 114 ILE A CA 1
ATOM 863 C C . ILE A 1 114 ? -41.204 17.868 12.276 1.00 73.94 114 ILE A C 1
ATOM 865 O O . ILE A 1 114 ? -41.560 18.988 11.909 1.00 73.94 114 ILE A O 1
ATOM 869 N N . VAL A 1 115 ? -41.453 16.770 11.553 1.00 76.38 115 VAL A N 1
ATOM 870 C CA . VAL A 1 115 ? -42.145 16.801 10.254 1.00 76.38 115 VAL A CA 1
ATOM 871 C C . VAL A 1 115 ? -43.579 17.314 10.406 1.00 76.38 115 VAL A C 1
ATOM 873 O O . VAL A 1 115 ? -44.026 18.121 9.594 1.00 76.38 115 VAL A O 1
ATOM 876 N N . LEU A 1 116 ? -44.284 16.914 11.468 1.00 74.56 116 LEU A N 1
ATOM 877 C CA . LEU A 1 116 ? -45.647 17.377 11.731 1.00 74.56 116 LEU A CA 1
ATOM 878 C C . LEU A 1 116 ? -45.705 18.887 12.019 1.00 74.56 116 LEU A C 1
ATOM 880 O O . LEU A 1 116 ? -46.586 19.571 11.505 1.00 74.56 116 LEU A O 1
ATOM 884 N N . LEU A 1 117 ? -44.752 19.418 12.794 1.00 75.62 117 LEU A N 1
ATOM 885 C CA . LEU A 1 117 ? -44.652 20.856 13.073 1.00 75.62 117 LEU A CA 1
ATOM 886 C C . LEU A 1 117 ? -44.352 21.669 11.807 1.00 75.62 117 LEU A C 1
ATOM 888 O O . LEU A 1 117 ? -44.953 22.721 11.599 1.00 75.62 117 LEU A O 1
ATOM 892 N N . TYR A 1 118 ? -43.466 21.169 10.940 1.00 74.50 118 TYR A N 1
ATOM 893 C CA . TYR A 1 118 ? -43.152 21.821 9.667 1.00 74.50 118 TYR A CA 1
ATOM 894 C C . TYR A 1 118 ? -44.351 21.826 8.711 1.00 74.50 118 TYR A C 1
ATOM 896 O O . TYR A 1 118 ? -44.653 22.850 8.103 1.00 74.50 118 TYR A O 1
ATOM 904 N N . LEU A 1 119 ? -45.078 20.708 8.620 1.00 75.75 119 LEU A N 1
ATOM 905 C CA . LEU A 1 119 ? -46.292 20.624 7.809 1.00 75.75 119 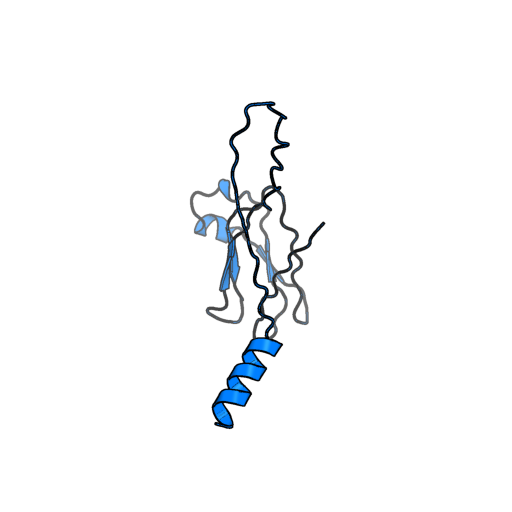LEU A CA 1
ATOM 906 C C . LEU A 1 119 ? -47.382 21.570 8.322 1.00 75.75 119 LEU A C 1
ATOM 908 O O . LEU A 1 119 ? -47.983 22.265 7.516 1.00 75.75 119 LEU A O 1
ATOM 912 N N . LEU A 1 120 ? -47.601 21.660 9.638 1.00 77.19 120 LEU A N 1
ATOM 913 C CA . LEU A 1 120 ? -48.567 22.602 10.217 1.00 77.19 120 LEU A CA 1
ATOM 914 C C . LEU A 1 120 ? -48.203 24.067 9.933 1.00 77.19 120 LEU A C 1
ATOM 916 O O . LEU A 1 120 ? -49.095 24.854 9.639 1.00 77.19 120 LEU A O 1
ATOM 920 N N . TYR A 1 121 ? -46.914 24.423 9.966 1.00 79.81 121 TYR A N 1
ATOM 921 C CA . TYR A 1 121 ? -46.444 25.771 9.623 1.00 79.81 121 TYR A CA 1
ATOM 922 C C . TYR A 1 121 ? -46.721 26.154 8.160 1.00 79.81 121 TYR A C 1
ATOM 924 O O . TYR A 1 121 ? -46.973 27.314 7.878 1.00 79.81 121 TYR A O 1
ATOM 932 N N . LEU A 1 122 ? -46.695 25.196 7.230 1.00 75.75 122 LEU A N 1
ATOM 933 C CA . LEU A 1 122 ? -46.976 25.442 5.808 1.00 75.75 122 LEU A CA 1
ATOM 934 C C . LEU A 1 122 ? -48.471 25.577 5.474 1.00 75.75 122 LEU A C 1
ATOM 936 O O . LEU A 1 122 ? -48.801 25.977 4.359 1.00 75.75 122 LEU A O 1
ATOM 940 N N . ILE A 1 123 ? -49.360 25.194 6.395 1.00 82.06 123 ILE A N 1
ATOM 941 C CA . ILE A 1 123 ? -50.820 25.213 6.197 1.00 82.06 123 ILE A CA 1
ATOM 942 C C . ILE A 1 123 ? -51.464 26.441 6.883 1.00 82.06 123 ILE A C 1
ATOM 944 O O . ILE A 1 123 ? -52.634 26.735 6.636 1.00 82.06 123 ILE A O 1
ATOM 948 N N . LEU A 1 124 ? -50.710 27.153 7.729 1.00 70.50 124 LEU A N 1
ATOM 949 C CA . LEU A 1 124 ? -51.071 28.436 8.348 1.00 70.50 124 LEU A CA 1
ATOM 950 C C . LEU A 1 124 ? -50.579 29.609 7.492 1.00 70.50 124 LEU A C 1
ATOM 952 O O . LEU A 1 124 ? -51.330 30.606 7.411 1.00 70.50 124 LEU A O 1
#

Foldseek 3Di:
DDDDDDDQDDDDPWDFDKDWDAPDDPVVDPDPVVVSVRTDIDTDPDTYDDDDDDADPPHDQWDKDDDPPDPPSIDIDGDDDDPPPPPVVPPDDDDDDDPDPPPPPPDDDDPVNVVVVVVVVVVD